Protein AF-A0A506RZF9-F1 (afdb_monomer_lite)

Sequence (60 aa):
MTPALLAEALKTALVVGTIIMLINQFEAFEGTMTIDITKAALSYCVPFCVYLYGSLKVRD

Secondary structure (DSSP, 8-state):
--HHHHHHHHHHHHHHHHHHHHHHHHHHHHTSS---HHHHHHHHHHHHHHHHHHHHHTT-

Structure (mmCIF, N/CA/C/O backbone):
data_AF-A0A506RZF9-F1
#
_entry.id   AF-A0A506RZF9-F1
#
loop_
_atom_site.group_PDB
_atom_site.id
_atom_site.type_symbol
_atom_site.label_atom_id
_atom_site.label_alt_id
_atom_site.label_comp_id
_atom_site.label_asym_id
_atom_site.label_entity_id
_atom_site.label_seq_id
_atom_site.pdbx_PDB_ins_code
_atom_site.Cartn_x
_atom_site.Cartn_y
_atom_site.Cartn_z
_atom_site.occupancy
_atom_site.B_iso_or_equiv
_atom_site.auth_seq_id
_atom_site.auth_comp_id
_atom_site.auth_asym_id
_atom_site.auth_atom_id
_atom_site.pdbx_PDB_model_num
ATOM 1 N N . MET A 1 1 ? 11.499 5.171 -15.392 1.00 75.88 1 MET A N 1
ATOM 2 C CA . MET A 1 1 ? 10.515 4.322 -14.683 1.00 75.88 1 MET A CA 1
ATOM 3 C C . MET A 1 1 ? 9.388 4.004 -15.656 1.00 75.88 1 MET A C 1
ATOM 5 O O . MET A 1 1 ? 8.818 4.937 -16.203 1.00 75.88 1 MET A O 1
ATOM 9 N N . THR A 1 2 ? 9.148 2.732 -15.985 1.00 91.06 2 THR A N 1
ATOM 10 C CA . THR A 1 2 ? 8.154 2.380 -17.015 1.00 91.06 2 THR A CA 1
ATOM 11 C C . THR A 1 2 ? 6.729 2.426 -16.444 1.00 91.06 2 THR A C 1
ATOM 13 O O . THR A 1 2 ? 6.550 2.099 -15.270 1.00 91.06 2 THR A O 1
ATOM 16 N N . PRO A 1 3 ? 5.701 2.765 -17.248 1.00 91.25 3 PRO A N 1
ATOM 17 C CA . PRO A 1 3 ? 4.305 2.748 -16.796 1.00 91.25 3 PRO A CA 1
ATOM 18 C C . PRO A 1 3 ? 3.868 1.381 -16.253 1.00 91.25 3 PRO A C 1
ATOM 20 O O . PRO A 1 3 ? 3.172 1.300 -15.247 1.00 91.25 3 PRO A O 1
ATOM 23 N N . ALA A 1 4 ? 4.348 0.297 -16.872 1.00 93.81 4 ALA A N 1
ATOM 24 C CA . ALA A 1 4 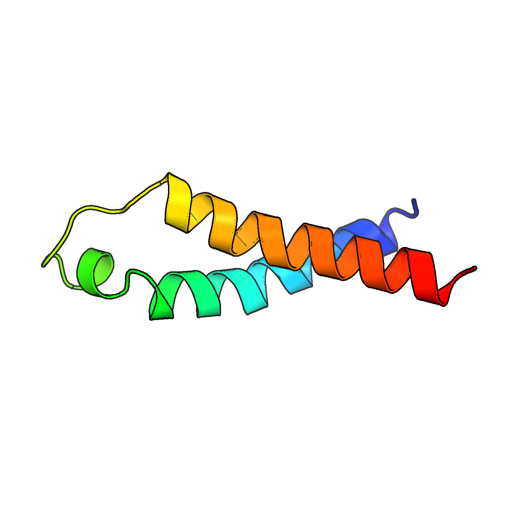? 4.095 -1.066 -16.415 1.00 93.81 4 ALA A CA 1
ATOM 25 C C . ALA A 1 4 ? 4.664 -1.334 -15.010 1.00 93.81 4 ALA A C 1
ATOM 27 O O . ALA A 1 4 ? 3.993 -1.948 -14.190 1.00 93.81 4 ALA A O 1
ATOM 28 N N . LEU A 1 5 ? 5.865 -0.826 -14.702 1.00 94.19 5 LEU A N 1
ATOM 29 C CA . LEU A 1 5 ? 6.464 -0.993 -13.376 1.00 94.19 5 LEU A CA 1
ATOM 30 C C . LEU A 1 5 ? 5.636 -0.289 -12.295 1.00 94.19 5 LEU A C 1
ATOM 32 O O . LEU A 1 5 ? 5.436 -0.838 -11.218 1.00 94.19 5 LEU A O 1
ATOM 36 N N . LEU A 1 6 ? 5.136 0.913 -12.594 1.00 95.75 6 LEU A N 1
ATOM 37 C CA . LEU A 1 6 ? 4.264 1.651 -11.680 1.00 95.75 6 LEU A CA 1
ATOM 38 C C . LEU A 1 6 ? 2.948 0.909 -11.430 1.00 95.75 6 LEU A C 1
ATOM 40 O O . LEU A 1 6 ? 2.497 0.847 -10.291 1.00 95.75 6 LEU A O 1
ATOM 44 N N . ALA A 1 7 ? 2.356 0.314 -12.468 1.00 96.69 7 ALA A N 1
ATOM 45 C CA . ALA A 1 7 ? 1.137 -0.479 -12.328 1.00 96.69 7 ALA A CA 1
ATOM 46 C C . ALA A 1 7 ? 1.348 -1.715 -11.437 1.00 96.69 7 ALA A C 1
ATOM 48 O O . ALA A 1 7 ? 0.517 -2.003 -10.577 1.00 96.69 7 ALA A O 1
ATOM 49 N N . GLU A 1 8 ? 2.468 -2.420 -11.594 1.00 96.38 8 GLU A N 1
ATOM 50 C CA . GLU A 1 8 ? 2.806 -3.572 -10.751 1.00 96.38 8 GLU A CA 1
ATOM 51 C C . GLU A 1 8 ? 3.134 -3.161 -9.302 1.00 96.38 8 GLU A C 1
ATOM 53 O O . GLU A 1 8 ? 2.699 -3.818 -8.352 1.00 96.38 8 GLU A O 1
ATOM 58 N N . ALA A 1 9 ? 3.813 -2.024 -9.114 1.00 97.00 9 ALA A N 1
ATOM 59 C CA . ALA A 1 9 ? 4.061 -1.448 -7.793 1.00 97.00 9 ALA A CA 1
ATOM 60 C C . ALA A 1 9 ? 2.750 -1.093 -7.080 1.00 97.00 9 ALA A C 1
ATOM 62 O O . ALA A 1 9 ? 2.585 -1.397 -5.900 1.00 97.00 9 ALA A O 1
ATOM 63 N N . LEU A 1 10 ? 1.793 -0.502 -7.803 1.00 97.62 10 LEU A N 1
ATOM 64 C CA . LEU A 1 10 ? 0.461 -0.187 -7.286 1.00 97.62 10 LEU A CA 1
ATOM 65 C C . LEU A 1 10 ? -0.333 -1.447 -6.926 1.00 97.62 10 LEU A C 1
ATOM 67 O O . LEU A 1 10 ? -0.922 -1.494 -5.849 1.00 97.62 10 LEU A O 1
ATOM 71 N N . LYS A 1 11 ? -0.325 -2.485 -7.773 1.00 97.69 11 LYS A N 1
ATOM 72 C CA . LYS A 1 11 ? -0.964 -3.774 -7.443 1.00 97.69 11 LYS A CA 1
ATOM 73 C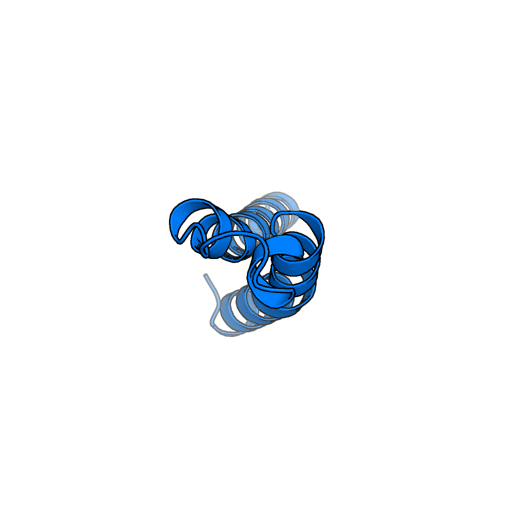 C . LYS A 1 11 ? -0.377 -4.376 -6.170 1.00 97.69 11 LYS A C 1
ATOM 75 O O . LYS A 1 11 ? -1.124 -4.808 -5.296 1.00 97.69 11 LYS A O 1
ATOM 80 N N . THR A 1 12 ? 0.949 -4.363 -6.053 1.00 97.69 12 THR A N 1
ATOM 81 C CA . THR A 1 12 ? 1.654 -4.870 -4.869 1.00 97.69 12 THR A CA 1
ATOM 82 C C . THR A 1 12 ? 1.266 -4.077 -3.628 1.00 97.69 12 THR A C 1
ATOM 84 O O . THR A 1 12 ? 0.921 -4.664 -2.604 1.00 97.69 12 THR A O 1
ATOM 87 N N . ALA A 1 13 ? 1.261 -2.747 -3.733 1.00 97.94 13 ALA A N 1
ATOM 88 C CA . ALA A 1 13 ? 0.862 -1.855 -2.657 1.00 97.94 13 ALA A CA 1
ATOM 89 C C . ALA A 1 13 ? -0.578 -2.102 -2.203 1.00 97.94 13 ALA A C 1
ATOM 91 O O . ALA A 1 13 ? -0.820 -2.144 -1.005 1.00 97.94 13 ALA A O 1
ATOM 92 N N . LEU A 1 14 ? -1.515 -2.317 -3.130 1.00 98.06 14 LEU A N 1
ATOM 93 C CA . LEU A 1 14 ? -2.906 -2.625 -2.799 1.00 98.06 14 LEU A CA 1
ATOM 94 C C . LEU A 1 14 ? -3.025 -3.966 -2.071 1.00 98.06 14 LEU A C 1
ATOM 96 O O . LEU A 1 14 ? -3.574 -4.011 -0.978 1.00 98.06 14 LEU A O 1
ATOM 100 N N . VAL A 1 15 ? -2.475 -5.047 -2.629 1.00 98.12 15 VAL A N 1
ATOM 101 C CA . VAL A 1 15 ? -2.624 -6.390 -2.043 1.00 98.12 15 VAL A CA 1
ATOM 102 C C . VAL A 1 15 ? -1.920 -6.483 -0.691 1.00 98.12 15 VAL A C 1
ATOM 104 O O . VAL A 1 15 ? -2.537 -6.827 0.316 1.00 98.12 15 VAL A O 1
ATOM 107 N N . VAL A 1 16 ? -0.628 -6.153 -0.651 1.00 98.06 16 VAL A N 1
ATOM 108 C CA . VAL A 1 16 ? 0.174 -6.263 0.573 1.00 98.06 16 VAL A CA 1
ATOM 109 C C . VAL A 1 16 ? -0.252 -5.202 1.582 1.00 98.06 16 VAL A C 1
ATOM 111 O O . VAL A 1 16 ? -0.342 -5.490 2.772 1.00 98.06 16 VAL A O 1
ATOM 114 N N . GLY A 1 17 ? -0.569 -3.991 1.122 1.00 97.62 17 GLY A N 1
ATOM 115 C CA . GLY A 1 17 ? -0.972 -2.903 2.003 1.00 97.62 17 GLY A CA 1
ATOM 116 C C . GLY A 1 17 ? -2.331 -3.110 2.650 1.00 97.62 17 GLY A C 1
ATOM 117 O O . GLY A 1 17 ? -2.478 -2.775 3.822 1.00 97.62 17 GLY A O 1
ATOM 118 N N . THR A 1 18 ? -3.291 -3.747 1.974 1.00 97.19 18 THR A N 1
ATOM 119 C CA . THR A 1 18 ? -4.547 -4.157 2.621 1.00 97.19 18 THR A CA 1
ATOM 120 C C . THR A 1 18 ? -4.298 -5.210 3.698 1.00 97.19 18 THR A C 1
ATOM 122 O O . THR A 1 18 ? -4.850 -5.092 4.788 1.00 97.19 18 THR A O 1
ATOM 125 N N . ILE A 1 19 ? -3.418 -6.187 3.454 1.00 97.88 19 ILE A N 1
ATOM 126 C CA . ILE A 1 19 ? -3.047 -7.179 4.476 1.00 97.88 19 ILE A CA 1
ATOM 127 C C . ILE A 1 19 ? -2.401 -6.487 5.685 1.00 97.88 19 ILE A C 1
ATOM 129 O O . ILE A 1 19 ? -2.825 -6.727 6.813 1.00 97.88 19 ILE A O 1
ATOM 133 N N . ILE A 1 20 ? -1.427 -5.594 5.461 1.00 97.12 20 ILE A N 1
ATOM 134 C CA . ILE A 1 20 ? -0.760 -4.844 6.539 1.00 97.12 20 ILE A CA 1
ATOM 135 C C . ILE A 1 20 ? -1.764 -3.969 7.300 1.00 97.12 20 ILE A C 1
ATOM 137 O O . ILE A 1 20 ? -1.737 -3.938 8.527 1.00 97.12 20 ILE A O 1
ATOM 141 N N . MET A 1 21 ? -2.671 -3.285 6.599 1.00 96.44 21 MET A N 1
ATOM 142 C CA . MET A 1 21 ? -3.694 -2.444 7.223 1.00 96.44 21 MET A CA 1
ATOM 143 C C . MET A 1 21 ? -4.602 -3.266 8.140 1.00 96.44 21 MET A C 1
ATOM 145 O O . MET A 1 21 ? -4.873 -2.836 9.261 1.00 96.44 21 MET A O 1
ATOM 149 N N . LEU A 1 22 ? -5.043 -4.441 7.677 1.00 95.94 22 LEU A N 1
ATOM 150 C CA . LEU A 1 22 ? -5.881 -5.335 8.467 1.00 95.94 22 LEU A CA 1
ATOM 151 C C . LEU A 1 22 ? -5.137 -5.808 9.716 1.00 95.94 22 LEU A C 1
ATOM 153 O O . LEU A 1 22 ? -5.673 -5.664 10.799 1.00 95.94 22 LEU A O 1
ATOM 157 N N . ILE A 1 23 ? -3.893 -6.281 9.619 1.00 95.81 23 ILE A N 1
ATOM 158 C CA . ILE A 1 23 ? -3.178 -6.776 10.812 1.00 95.81 23 ILE A CA 1
ATOM 159 C C . ILE A 1 23 ? -2.784 -5.666 11.803 1.00 95.81 23 ILE A C 1
ATOM 161 O O . ILE A 1 23 ? -2.697 -5.936 12.995 1.00 95.81 23 ILE A O 1
ATOM 165 N N . ASN A 1 24 ? -2.527 -4.433 11.341 1.00 95.00 24 ASN A N 1
ATOM 166 C CA . ASN A 1 24 ? -2.009 -3.353 12.199 1.00 95.00 24 ASN A CA 1
ATOM 167 C C . ASN A 1 24 ? -3.083 -2.544 12.930 1.00 95.00 24 ASN A C 1
ATOM 169 O O . ASN A 1 24 ? -2.752 -1.832 13.882 1.00 95.00 24 ASN A O 1
ATOM 173 N N . GLN A 1 25 ? -4.315 -2.543 12.425 1.00 94.69 25 GLN A N 1
ATOM 174 C CA . GLN A 1 25 ? -5.412 -1.761 12.999 1.00 94.69 25 GLN A CA 1
ATOM 175 C C . GLN A 1 25 ? -6.778 -2.402 12.725 1.00 94.69 25 GLN A C 1
ATOM 177 O O . GLN A 1 25 ? -7.753 -1.698 12.460 1.00 94.69 25 GLN A O 1
ATOM 182 N N . PHE A 1 26 ? -6.861 -3.739 12.789 1.00 95.19 26 PHE A N 1
ATOM 183 C CA . PHE A 1 26 ? -8.137 -4.461 12.678 1.00 95.19 26 PHE A CA 1
ATOM 184 C C . PHE A 1 26 ? -9.173 -3.953 13.684 1.00 95.19 26 PHE A C 1
ATOM 186 O O . PHE A 1 26 ? -10.344 -3.803 13.360 1.00 95.19 26 PHE A O 1
ATOM 193 N N . GLU A 1 27 ? -8.709 -3.603 14.880 1.00 93.56 27 GLU A N 1
ATOM 194 C CA . GLU A 1 27 ? -9.489 -3.033 15.982 1.00 93.56 27 GLU A CA 1
ATOM 195 C C . GLU A 1 27 ? -10.286 -1.790 15.543 1.00 93.56 27 GLU A C 1
ATOM 197 O O . GLU A 1 27 ? -11.408 -1.549 15.989 1.00 93.56 27 GLU A O 1
ATOM 202 N N . ALA A 1 28 ? -9.754 -1.011 14.595 1.00 93.19 28 ALA A N 1
ATOM 203 C CA . ALA A 1 28 ? -10.464 0.139 14.052 1.00 93.19 28 ALA A CA 1
ATOM 204 C C . ALA A 1 28 ? -11.648 -0.250 13.144 1.00 93.19 28 ALA A C 1
ATOM 206 O O . ALA A 1 28 ? -12.607 0.512 13.031 1.00 93.19 28 ALA A O 1
ATOM 207 N N . PHE A 1 29 ? -11.617 -1.438 12.531 1.00 90.94 29 PHE A N 1
ATOM 208 C CA . PHE A 1 29 ? -12.757 -2.016 11.808 1.00 90.94 29 PHE A CA 1
ATOM 209 C C . PHE A 1 29 ? -13.779 -2.655 12.750 1.00 90.94 29 PHE A C 1
ATOM 211 O O . PHE A 1 29 ? -14.974 -2.618 12.462 1.00 90.94 29 PHE A O 1
ATOM 218 N N . GLU A 1 30 ? -13.331 -3.203 13.880 1.00 93.25 30 GLU A N 1
ATOM 219 C CA . GLU A 1 30 ? -14.217 -3.704 14.940 1.00 93.25 30 GLU A CA 1
ATOM 220 C C . GLU A 1 30 ? -14.887 -2.572 15.738 1.00 93.25 30 GLU A C 1
ATOM 222 O O . GLU A 1 30 ? -15.810 -2.817 16.513 1.00 93.25 30 GLU A O 1
ATOM 227 N N . GLY A 1 31 ? -14.448 -1.324 15.543 1.00 90.62 31 GLY A N 1
ATOM 228 C CA . GLY A 1 31 ? -14.963 -0.151 16.250 1.00 90.62 31 GLY A CA 1
ATOM 229 C C . GLY A 1 31 ? -14.434 -0.015 17.679 1.00 90.62 31 GLY A C 1
ATOM 230 O O . GLY A 1 31 ? -14.944 0.804 18.443 1.00 90.62 31 GLY A O 1
ATOM 231 N N . THR A 1 32 ? -13.415 -0.794 18.048 1.00 92.75 32 THR A N 1
ATOM 232 C CA . THR A 1 32 ? -12.760 -0.726 19.362 1.00 92.75 32 THR A CA 1
ATOM 233 C C . THR A 1 32 ? -11.722 0.396 19.434 1.00 92.75 32 THR A C 1
ATOM 235 O O . THR A 1 32 ? -11.414 0.873 20.526 1.00 92.75 32 THR A O 1
ATOM 238 N N . MET A 1 33 ? -11.233 0.878 18.285 1.00 91.56 33 MET A N 1
ATOM 239 C CA . MET A 1 33 ? -10.320 2.022 18.168 1.00 91.56 33 MET A CA 1
ATOM 240 C C . MET A 1 33 ? -10.676 2.940 16.989 1.00 91.56 33 MET A C 1
ATOM 242 O O . MET A 1 33 ? -11.433 2.578 16.093 1.00 91.56 33 MET A O 1
ATOM 246 N N . THR A 1 34 ? -10.121 4.154 16.974 1.00 93.75 34 THR A N 1
ATOM 247 C CA . THR A 1 34 ? -10.187 5.044 15.806 1.00 93.75 34 THR A CA 1
ATOM 248 C C . THR A 1 34 ? -9.138 4.651 14.766 1.00 93.75 34 THR A C 1
ATOM 250 O O . THR A 1 34 ? -8.067 4.148 15.103 1.00 93.75 34 THR A O 1
ATOM 253 N N . ILE A 1 35 ? -9.432 4.895 13.484 1.00 93.62 35 ILE A N 1
ATOM 254 C CA . ILE A 1 35 ? -8.469 4.647 12.403 1.00 93.62 35 ILE A CA 1
ATOM 255 C C . ILE A 1 35 ? -7.279 5.597 12.552 1.00 93.62 35 ILE A C 1
ATOM 257 O O . ILE A 1 35 ? -7.440 6.821 12.542 1.00 93.62 35 ILE A O 1
ATOM 261 N N . ASP A 1 36 ? -6.076 5.030 12.602 1.00 95.62 36 ASP A N 1
ATOM 262 C CA . ASP A 1 36 ? -4.835 5.788 12.520 1.00 95.62 36 ASP A CA 1
ATOM 263 C C . ASP A 1 36 ? -4.474 5.986 11.042 1.00 95.62 36 ASP A C 1
ATOM 265 O O . ASP A 1 36 ? -4.033 5.073 10.335 1.00 95.62 36 ASP A O 1
ATOM 269 N N . ILE A 1 37 ? -4.671 7.215 10.562 1.00 95.12 37 ILE A N 1
ATOM 270 C CA . ILE A 1 37 ? -4.413 7.594 9.168 1.00 95.12 37 ILE A CA 1
ATOM 271 C C . ILE A 1 37 ? -2.935 7.422 8.801 1.00 95.12 37 ILE A C 1
ATOM 273 O O . ILE A 1 37 ? -2.624 7.071 7.662 1.00 95.12 37 ILE A O 1
ATOM 277 N N . THR A 1 38 ? -2.021 7.613 9.755 1.00 95.44 38 THR A N 1
ATOM 278 C CA . THR A 1 38 ? -0.582 7.445 9.521 1.00 95.44 38 THR A CA 1
ATOM 279 C C . THR A 1 38 ? -0.270 5.975 9.289 1.00 95.44 38 THR A C 1
ATOM 281 O O . THR A 1 38 ? 0.357 5.632 8.283 1.00 95.44 38 THR A O 1
ATOM 284 N N . LYS A 1 39 ? -0.768 5.083 10.156 1.00 93.19 39 LYS A N 1
ATOM 285 C CA . LYS A 1 39 ? -0.624 3.631 9.956 1.00 93.19 39 LYS A CA 1
ATOM 286 C C . LYS A 1 39 ? -1.284 3.177 8.658 1.00 93.19 39 LYS A C 1
ATOM 288 O O . LYS A 1 39 ? -0.685 2.388 7.925 1.00 93.19 39 LYS A O 1
ATOM 293 N N . ALA A 1 40 ? -2.477 3.688 8.348 1.00 94.94 40 ALA A N 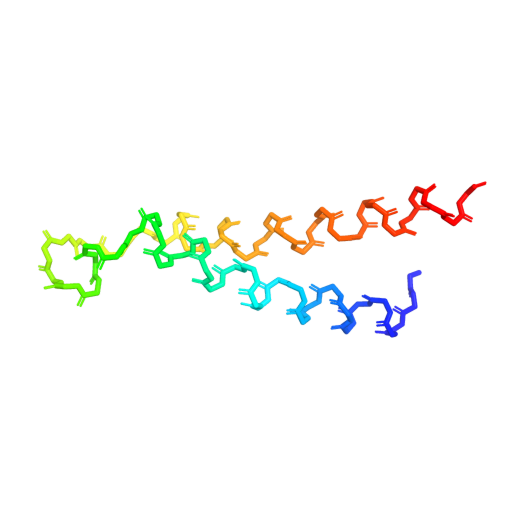1
ATOM 294 C CA . ALA A 1 40 ? -3.173 3.382 7.102 1.00 94.94 40 ALA A CA 1
ATOM 295 C C . ALA A 1 40 ? -2.319 3.766 5.886 1.00 94.94 40 ALA A C 1
ATOM 297 O O . ALA A 1 40 ? -2.051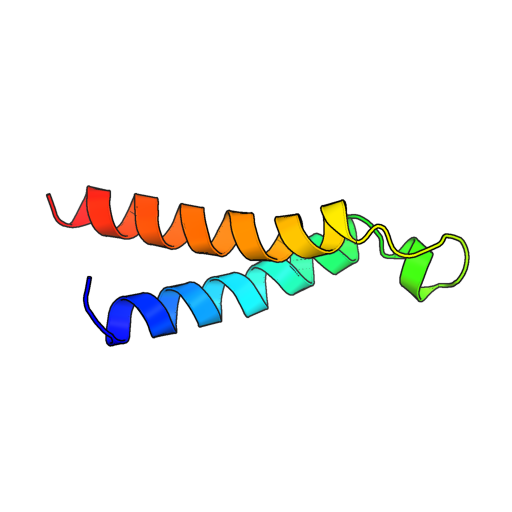 2.919 5.040 1.00 94.94 40 ALA A O 1
ATOM 298 N N . ALA A 1 41 ? -1.824 5.004 5.827 1.00 96.62 41 ALA A N 1
ATOM 299 C CA . ALA A 1 41 ? -1.009 5.491 4.717 1.00 96.62 41 ALA A CA 1
ATOM 300 C C . ALA A 1 41 ? 0.296 4.695 4.564 1.00 96.62 41 ALA A C 1
ATOM 302 O O . ALA A 1 41 ? 0.623 4.245 3.464 1.00 96.62 41 ALA A O 1
ATOM 303 N N . LEU A 1 42 ? 1.018 4.455 5.664 1.00 96.25 42 LEU A N 1
ATOM 304 C CA . LEU A 1 42 ? 2.264 3.684 5.635 1.00 96.25 42 LEU A CA 1
ATOM 305 C C . LEU A 1 42 ? 2.042 2.237 5.183 1.00 96.25 42 LEU A C 1
ATOM 307 O O . LEU A 1 42 ? 2.899 1.697 4.483 1.00 96.25 42 LEU A O 1
ATOM 311 N N . SER A 1 43 ? 0.893 1.640 5.516 1.00 97.31 43 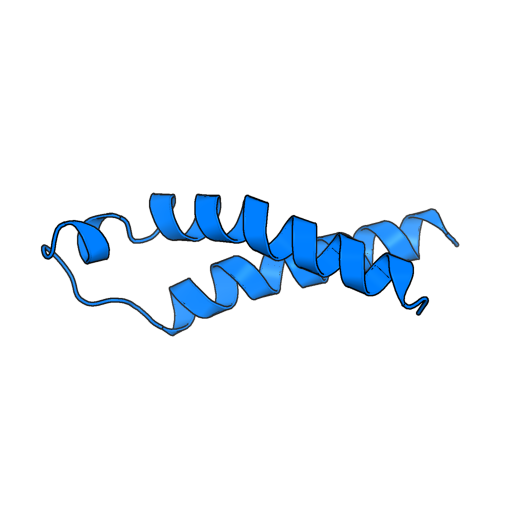SER A N 1
ATOM 312 C CA . SER A 1 43 ? 0.555 0.274 5.100 1.00 97.31 43 SER A CA 1
ATOM 313 C C . SER A 1 43 ? 0.588 0.114 3.580 1.00 97.31 43 SER A C 1
ATOM 315 O O . SER A 1 43 ? 1.017 -0.928 3.106 1.00 97.31 43 SER A O 1
ATOM 317 N N . TYR A 1 44 ? 0.232 1.149 2.812 1.00 97.75 44 TYR A N 1
ATOM 318 C CA . TYR A 1 44 ? 0.291 1.129 1.344 1.00 97.75 44 TYR A CA 1
ATOM 319 C C . TYR A 1 44 ? 1.589 1.735 0.786 1.00 97.75 44 TYR A C 1
ATOM 321 O O . TYR A 1 44 ? 2.155 1.211 -0.176 1.00 97.75 44 TYR A O 1
ATOM 329 N N . CYS A 1 45 ? 2.104 2.810 1.394 1.00 97.38 45 CYS A N 1
ATOM 330 C CA . CYS A 1 45 ? 3.319 3.483 0.925 1.00 97.38 45 CYS A CA 1
ATOM 331 C C . CYS A 1 45 ? 4.561 2.586 1.008 1.00 97.38 45 CYS A C 1
ATOM 333 O O . CYS A 1 45 ? 5.378 2.576 0.089 1.00 97.38 45 CYS A O 1
ATOM 335 N N . VAL A 1 46 ? 4.711 1.818 2.090 1.00 97.50 46 VAL A N 1
ATOM 336 C CA . VAL A 1 46 ? 5.878 0.947 2.285 1.00 97.50 46 VAL A CA 1
ATOM 337 C C . VAL A 1 46 ? 5.973 -0.135 1.199 1.00 97.50 46 VAL A C 1
ATOM 339 O O . VAL A 1 46 ? 7.003 -0.175 0.523 1.00 97.50 46 VAL A O 1
ATOM 34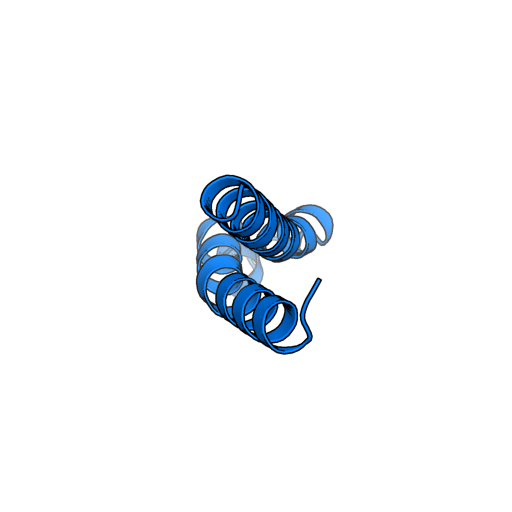2 N N . PRO A 1 47 ? 4.951 -0.979 0.951 1.00 97.75 47 PRO A N 1
ATOM 343 C CA . PRO A 1 47 ? 5.032 -2.000 -0.095 1.00 97.75 47 PRO A CA 1
ATOM 344 C C . PRO A 1 47 ? 5.192 -1.419 -1.506 1.00 97.75 47 PRO A C 1
ATOM 346 O O . PRO A 1 47 ? 5.905 -2.015 -2.314 1.00 97.75 47 PRO A O 1
ATOM 349 N N . PHE A 1 48 ? 4.628 -0.239 -1.794 1.00 97.75 48 PHE A N 1
ATOM 350 C CA . PHE A 1 48 ? 4.893 0.474 -3.051 1.00 97.75 48 PHE A CA 1
ATOM 351 C C . PHE A 1 48 ? 6.388 0.798 -3.220 1.00 97.75 48 PHE A C 1
ATOM 353 O O . PHE A 1 48 ? 7.004 0.443 -4.229 1.00 97.75 48 PHE A O 1
ATOM 360 N N . CYS A 1 49 ? 6.988 1.443 -2.215 1.00 96.94 49 CYS A N 1
ATOM 361 C CA . CYS A 1 49 ? 8.394 1.844 -2.240 1.00 96.94 49 CYS A CA 1
ATOM 362 C C . CYS A 1 49 ? 9.338 0.637 -2.272 1.00 96.94 49 CYS A C 1
ATOM 364 O O . CYS A 1 49 ? 10.310 0.643 -3.026 1.00 96.94 49 CYS A O 1
ATOM 366 N N . VAL A 1 50 ? 9.044 -0.409 -1.494 1.00 97.06 50 VAL A N 1
ATOM 367 C CA . VAL A 1 50 ? 9.847 -1.640 -1.456 1.00 97.06 50 VAL A CA 1
ATOM 368 C C . VAL A 1 50 ? 9.820 -2.350 -2.809 1.00 97.06 50 VAL A C 1
ATOM 370 O O . VAL A 1 50 ? 10.875 -2.774 -3.285 1.00 97.06 50 VAL A O 1
ATOM 373 N N . TYR A 1 51 ? 8.657 -2.422 -3.467 1.00 96.94 51 TYR A N 1
ATOM 374 C CA . TYR A 1 51 ? 8.558 -2.999 -4.808 1.00 96.94 51 TYR A CA 1
ATOM 375 C C . TYR A 1 51 ? 9.422 -2.233 -5.815 1.00 96.94 51 TYR A C 1
ATOM 377 O O . TYR A 1 51 ? 10.190 -2.845 -6.562 1.00 96.94 51 TYR A O 1
ATOM 385 N N . LEU A 1 52 ? 9.334 -0.898 -5.829 1.00 95.75 52 LEU A N 1
ATOM 386 C CA . LEU A 1 52 ? 10.148 -0.072 -6.724 1.00 95.75 52 LEU A CA 1
ATOM 387 C C . LEU A 1 52 ? 11.641 -0.213 -6.428 1.00 95.75 52 LEU A C 1
ATOM 389 O O . LEU A 1 52 ? 12.420 -0.411 -7.357 1.00 95.75 52 LEU A O 1
ATOM 393 N N . TYR A 1 53 ? 12.038 -0.162 -5.157 1.00 95.06 53 TYR A N 1
ATOM 394 C CA . TYR A 1 53 ? 13.433 -0.309 -4.746 1.00 95.06 53 TYR A CA 1
ATOM 395 C C . TYR A 1 53 ? 14.014 -1.659 -5.185 1.00 95.06 53 TYR A C 1
ATOM 397 O O . TYR A 1 53 ? 15.070 -1.701 -5.818 1.00 95.06 53 TYR A O 1
ATOM 405 N N . GLY A 1 54 ? 13.301 -2.758 -4.918 1.00 94.56 54 GLY A N 1
ATOM 406 C CA . GLY A 1 54 ? 13.717 -4.094 -5.346 1.00 94.56 54 GLY A CA 1
ATOM 407 C C . GLY A 1 54 ? 13.787 -4.220 -6.867 1.00 94.56 54 GLY A C 1
ATOM 408 O O . GLY A 1 54 ? 14.757 -4.749 -7.403 1.00 94.56 54 GLY A O 1
ATOM 409 N N . SER A 1 55 ? 12.802 -3.668 -7.574 1.00 92.75 55 SER A N 1
ATOM 410 C CA . SER A 1 55 ? 12.738 -3.736 -9.036 1.00 92.75 55 SER A CA 1
ATOM 411 C C . SER A 1 55 ? 13.799 -2.895 -9.739 1.00 92.75 55 SER A C 1
ATOM 413 O O . SER A 1 55 ? 14.206 -3.247 -10.842 1.00 92.75 55 SER A O 1
ATOM 415 N N . LEU A 1 56 ? 14.223 -1.777 -9.148 1.00 91.06 56 LEU A N 1
ATOM 416 C CA . LEU A 1 56 ? 15.325 -0.971 -9.675 1.00 91.06 56 LEU A CA 1
ATOM 417 C C . LEU A 1 56 ? 16.656 -1.691 -9.450 1.00 91.06 56 LEU A C 1
ATOM 419 O O . LEU A 1 56 ? 17.410 -1.859 -10.398 1.00 91.06 56 LEU A O 1
ATOM 423 N N . LYS A 1 57 ? 16.878 -2.230 -8.246 1.00 88.75 57 LYS A N 1
ATOM 424 C CA . LYS A 1 57 ? 18.110 -2.953 -7.900 1.00 88.75 57 LYS A CA 1
ATOM 425 C C . LYS A 1 57 ? 18.333 -4.234 -8.713 1.00 88.75 57 LYS A C 1
ATOM 427 O O . LYS A 1 57 ? 19.472 -4.606 -8.939 1.00 88.75 57 LYS A O 1
ATOM 432 N N . VAL A 1 58 ? 17.272 -4.934 -9.120 1.00 83.94 58 VAL A N 1
ATOM 433 C CA . VAL A 1 58 ? 17.375 -6.143 -9.968 1.00 83.94 58 VAL A CA 1
ATOM 434 C C . VAL A 1 58 ? 17.708 -5.803 -11.431 1.00 83.94 58 VAL A C 1
ATOM 436 O O . VAL A 1 58 ? 18.087 -6.690 -12.191 1.00 83.94 58 VAL A O 1
ATOM 439 N N . ARG A 1 59 ? 17.523 -4.545 -11.852 1.00 63.81 59 ARG A N 1
ATOM 440 C CA . ARG A 1 59 ? 17.703 -4.103 -13.246 1.00 63.81 59 ARG A CA 1
ATOM 441 C C . ARG A 1 59 ? 19.039 -3.396 -13.505 1.00 63.81 59 ARG A C 1
ATOM 443 O O . ARG A 1 59 ? 19.298 -3.107 -14.671 1.00 63.81 59 ARG A O 1
ATOM 450 N N . ASP A 1 60 ? 19.825 -3.136 -12.462 1.00 54.31 60 ASP A N 1
ATOM 451 C CA . ASP A 1 60 ? 21.227 -2.687 -12.520 1.00 54.31 60 ASP A CA 1
ATOM 452 C C . ASP A 1 60 ? 22.181 -3.893 -12.457 1.00 54.31 60 ASP A C 1
ATOM 454 O O . ASP A 1 60 ? 23.232 -3.849 -13.137 1.00 54.31 60 ASP A O 1
#

Radius of gyration: 13.7 Å; chains: 1; bounding box: 36×15×36 Å

Foldseek 3Di:
DDPVLLVVLQVQLVVQLVVQLCVVPVCCVVVVDPDDVVSSVCSRVVSSVVSVVVVVVVVD

pLDDT: mean 93.61, std 7.43, range [54.31, 98.12]